Protein AF-A0A920PK71-F1 (afdb_monomer_lite)

Radius of gyration: 13.9 Å; chains: 1; bounding box: 30×27×32 Å

Sequence (53 aa):
MRAFYYGWYADIVTELPPIVDGTISAPEGPGLGMELLPDFKSRESTISRTTRN

Secondary structure (DSSP, 8-state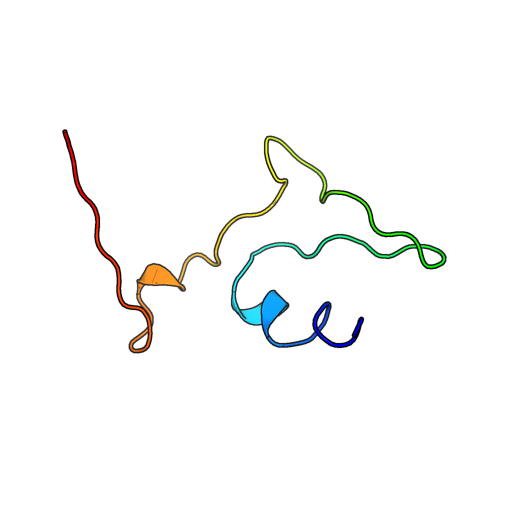):
--TTTTTGGGGTBS-PPPEETTEE-PPSSSTTS--B-TTGGGSTT--------

Structure (mmCIF, N/CA/C/O backbone):
data_AF-A0A920PK71-F1
#
_entry.id   AF-A0A920PK71-F1
#
loop_
_atom_site.group_PDB
_atom_site.id
_atom_site.type_symbol
_atom_site.label_atom_id
_atom_site.label_alt_id
_atom_site.label_comp_id
_atom_site.label_asym_id
_atom_site.label_entity_id
_atom_site.label_seq_id
_atom_site.pdbx_PDB_ins_code
_atom_site.Cartn_x
_atom_site.Cartn_y
_atom_site.Cartn_z
_atom_site.occupancy
_atom_site.B_iso_or_equiv
_atom_site.auth_seq_id
_atom_site.auth_comp_id
_atom_site.auth_asym_id
_atom_site.auth_atom_id
_atom_site.pdbx_PDB_model_num
ATOM 1 N N . MET A 1 1 ? 17.171 0.958 0.652 1.00 57.75 1 MET A N 1
ATOM 2 C CA . MET A 1 1 ? 16.952 -0.452 0.254 1.00 57.75 1 MET A CA 1
ATOM 3 C C . MET A 1 1 ? 15.697 -0.516 -0.615 1.00 57.75 1 MET A C 1
ATOM 5 O O . MET A 1 1 ? 14.720 0.114 -0.245 1.00 57.75 1 MET A O 1
ATOM 9 N N . ARG A 1 2 ? 15.729 -1.202 -1.767 1.00 62.94 2 ARG A N 1
ATOM 10 C CA . ARG A 1 2 ? 14.591 -1.381 -2.708 1.00 62.94 2 ARG A CA 1
ATOM 11 C C . ARG A 1 2 ? 13.720 -2.611 -2.374 1.00 62.94 2 ARG A C 1
ATOM 13 O O . ARG A 1 2 ? 12.717 -2.855 -3.028 1.00 62.94 2 ARG A O 1
ATOM 20 N N . ALA A 1 3 ? 14.123 -3.386 -1.364 1.00 58.62 3 ALA A N 1
ATOM 21 C CA . ALA A 1 3 ? 13.561 -4.697 -1.027 1.00 58.62 3 ALA A CA 1
ATOM 22 C C . ALA A 1 3 ? 12.129 -4.659 -0.462 1.00 58.62 3 ALA A C 1
ATOM 24 O O . ALA A 1 3 ? 11.505 -5.702 -0.322 1.00 58.62 3 ALA A O 1
ATOM 25 N N . PHE A 1 4 ? 11.603 -3.478 -0.135 1.00 62.34 4 PHE A N 1
ATOM 26 C CA . PHE A 1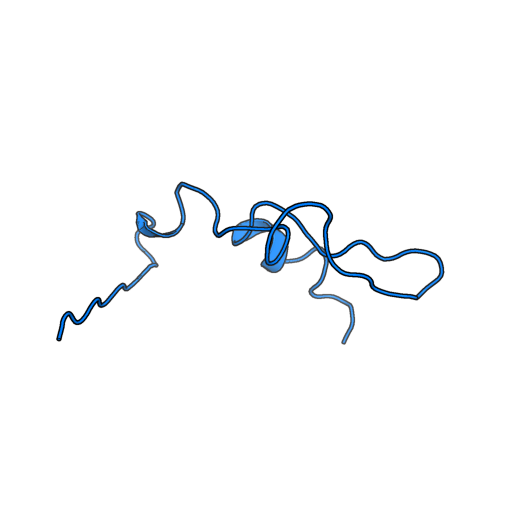 4 ? 10.277 -3.343 0.469 1.00 62.34 4 PHE A CA 1
ATOM 27 C C . PHE A 1 4 ? 9.145 -3.209 -0.552 1.00 62.34 4 PHE A C 1
ATOM 29 O O . PHE A 1 4 ? 7.990 -3.336 -0.163 1.00 62.34 4 PHE A O 1
ATOM 36 N N . TYR A 1 5 ? 9.451 -2.992 -1.838 1.00 68.62 5 TYR A N 1
ATOM 37 C CA . TYR A 1 5 ? 8.415 -2.785 -2.853 1.00 68.62 5 TYR A CA 1
ATOM 38 C C . TYR A 1 5 ? 7.532 -4.010 -3.078 1.00 68.62 5 TYR A C 1
ATOM 40 O O . TYR A 1 5 ? 6.355 -3.839 -3.342 1.00 68.62 5 TYR A O 1
ATOM 48 N N . TYR A 1 6 ? 8.062 -5.218 -2.887 1.00 73.38 6 TYR A N 1
ATOM 49 C CA . TYR A 1 6 ? 7.294 -6.466 -2.991 1.00 73.38 6 TYR A CA 1
ATOM 50 C C . TYR A 1 6 ? 7.235 -7.235 -1.664 1.00 73.38 6 TYR A C 1
ATOM 52 O O . TYR A 1 6 ? 6.986 -8.435 -1.650 1.00 73.38 6 TYR A O 1
ATOM 60 N N . GLY A 1 7 ? 7.542 -6.557 -0.554 1.00 83.75 7 GLY A N 1
ATOM 61 C CA . GLY A 1 7 ? 7.433 -7.119 0.790 1.00 83.75 7 GLY A CA 1
ATOM 62 C C . GLY A 1 7 ? 6.126 -6.695 1.452 1.00 83.75 7 GLY A C 1
ATOM 63 O O . GLY A 1 7 ? 5.092 -6.594 0.801 1.00 83.75 7 GLY A O 1
ATOM 64 N N . TRP A 1 8 ? 6.219 -6.341 2.735 1.00 89.44 8 TRP A N 1
ATOM 65 C CA . TRP A 1 8 ? 5.097 -5.906 3.577 1.00 89.44 8 TRP A CA 1
ATOM 66 C C . TRP A 1 8 ? 4.192 -4.830 2.961 1.00 89.44 8 TRP A C 1
ATOM 68 O O . TRP A 1 8 ? 3.059 -4.674 3.397 1.00 89.44 8 TRP A O 1
ATOM 78 N N . TYR A 1 9 ? 4.668 -4.054 1.982 1.00 91.25 9 TYR A N 1
ATOM 79 C CA . TYR A 1 9 ? 3.873 -2.992 1.376 1.00 91.25 9 TYR A CA 1
ATOM 80 C C . TYR A 1 9 ? 2.622 -3.536 0.666 1.00 91.25 9 TYR A C 1
ATOM 82 O O . TYR A 1 9 ? 1.541 -2.969 0.822 1.00 91.25 9 TYR A O 1
ATOM 90 N N . ALA A 1 10 ? 2.740 -4.682 -0.013 1.00 91.25 10 ALA A N 1
ATOM 91 C CA . ALA A 1 10 ? 1.611 -5.348 -0.667 1.00 91.25 10 ALA A CA 1
ATOM 92 C C . ALA A 1 10 ? 0.546 -5.827 0.335 1.00 91.25 10 ALA A C 1
ATOM 94 O O . ALA A 1 10 ? -0.622 -5.950 -0.012 1.00 91.25 10 ALA A O 1
ATOM 95 N N . ASP A 1 11 ? 0.930 -6.040 1.597 1.00 92.88 11 ASP A N 1
ATOM 96 C CA . ASP A 1 11 ? 0.010 -6.462 2.653 1.00 92.88 11 ASP A CA 1
ATOM 97 C C . ASP A 1 11 ? -0.798 -5.291 3.231 1.00 92.88 11 ASP A C 1
ATOM 99 O O . ASP A 1 11 ? -1.622 -5.499 4.125 1.00 92.88 11 ASP A O 1
ATOM 103 N N . ILE A 1 12 ? -0.557 -4.054 2.783 1.00 94.31 12 ILE A N 1
ATOM 104 C CA . ILE A 1 12 ? -1.159 -2.839 3.352 1.00 94.31 12 ILE A CA 1
ATOM 105 C C . ILE A 1 12 ? -2.006 -2.076 2.336 1.00 94.31 12 ILE A C 1
ATOM 107 O O . ILE A 1 12 ? -3.046 -1.541 2.725 1.00 94.31 12 ILE A O 1
ATOM 111 N N . VAL A 1 13 ? -1.586 -2.005 1.071 1.00 94.94 13 VAL A N 1
ATOM 112 C CA . VAL A 1 13 ? -2.257 -1.204 0.032 1.00 94.94 13 VAL A CA 1
ATOM 113 C C . VAL A 1 13 ? -2.797 -2.052 -1.109 1.00 94.94 13 VAL A C 1
ATOM 115 O O . VAL A 1 13 ? -2.346 -3.172 -1.320 1.00 94.94 13 VAL A O 1
ATOM 118 N N . THR A 1 14 ? -3.761 -1.506 -1.846 1.00 95.44 14 THR A N 1
ATOM 119 C CA . THR A 1 14 ? -4.352 -2.174 -3.013 1.00 95.44 14 THR A CA 1
ATOM 120 C C . THR A 1 14 ? -3.354 -2.295 -4.166 1.00 95.44 14 THR A C 1
ATOM 122 O O . THR A 1 14 ? -3.249 -3.356 -4.775 1.00 95.44 14 THR A O 1
ATOM 125 N N . GLU A 1 15 ? -2.566 -1.242 -4.411 1.00 93.31 15 GLU A N 1
ATOM 126 C CA . GLU A 1 15 ? -1.679 -1.134 -5.569 1.00 93.31 15 GLU A CA 1
ATOM 127 C C . GLU A 1 15 ? -0.272 -0.690 -5.170 1.00 93.31 15 GLU A C 1
ATOM 129 O O . GLU A 1 15 ? -0.082 0.216 -4.355 1.00 93.31 15 GLU A O 1
ATOM 134 N N . LEU A 1 16 ? 0.729 -1.303 -5.802 1.00 92.56 16 LEU A N 1
ATOM 135 C CA . LEU A 1 16 ? 2.129 -0.925 -5.654 1.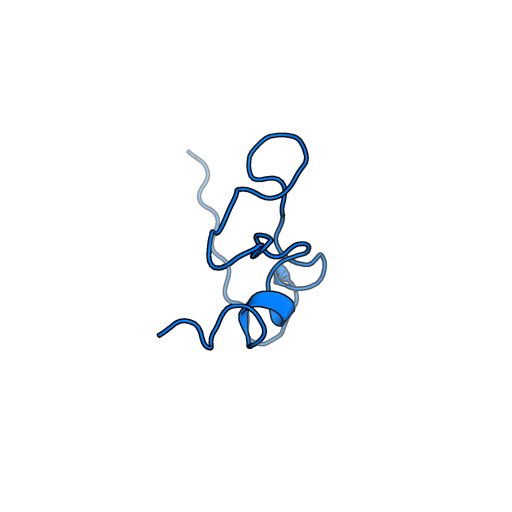00 92.56 16 LEU A CA 1
ATOM 136 C C . LEU A 1 16 ? 2.556 0.025 -6.782 1.00 92.56 16 LEU A C 1
ATOM 138 O O . LEU A 1 16 ? 2.179 -0.191 -7.935 1.00 92.56 16 LEU A O 1
ATOM 142 N N . PRO A 1 17 ? 3.408 1.026 -6.495 1.00 92.12 17 PRO A N 1
ATOM 143 C CA . PRO A 1 17 ? 4.071 1.808 -7.530 1.00 92.12 17 PRO A CA 1
ATOM 144 C C . PRO A 1 17 ? 4.834 0.895 -8.502 1.00 92.12 17 PRO A C 1
ATOM 146 O O . PRO A 1 17 ? 5.678 0.108 -8.053 1.00 92.12 17 PRO A O 1
ATOM 149 N N . PRO A 1 18 ? 4.576 0.981 -9.817 1.00 91.56 18 PRO A N 1
ATOM 150 C CA . PRO A 1 18 ? 5.272 0.149 -10.781 1.00 91.56 18 PRO A CA 1
ATOM 151 C C . PRO A 1 18 ? 6.744 0.555 -10.867 1.00 91.56 18 PRO A C 1
ATOM 153 O O . PRO A 1 18 ? 7.109 1.729 -10.748 1.00 91.56 18 PRO A O 1
ATOM 156 N N . ILE A 1 19 ? 7.596 -0.445 -11.088 1.00 91.19 19 ILE A N 1
ATOM 157 C CA . ILE A 1 19 ? 9.025 -0.257 -11.327 1.00 91.19 19 ILE A CA 1
ATOM 158 C C . ILE A 1 19 ? 9.336 -0.825 -12.702 1.00 91.19 19 ILE A C 1
ATOM 160 O O . ILE A 1 19 ? 9.266 -2.036 -12.904 1.00 91.19 19 ILE A O 1
ATOM 164 N N . VAL A 1 20 ? 9.697 0.054 -13.629 1.00 91.75 20 VAL A N 1
ATOM 165 C CA . VAL A 1 20 ? 10.020 -0.284 -15.017 1.00 91.75 20 VAL A CA 1
ATOM 166 C C . VAL A 1 20 ? 11.403 0.276 -15.320 1.00 91.75 20 VAL A C 1
ATOM 168 O O . VAL A 1 20 ? 11.679 1.437 -15.027 1.00 91.75 20 VAL A O 1
ATOM 171 N N . ASP A 1 21 ? 12.302 -0.574 -15.817 1.00 92.88 21 ASP A N 1
ATOM 172 C CA . ASP A 1 21 ? 13.681 -0.212 -16.184 1.00 92.88 21 ASP A CA 1
ATOM 173 C C . ASP A 1 21 ? 14.473 0.519 -15.083 1.00 92.88 21 ASP A C 1
ATOM 175 O O . ASP A 1 21 ? 15.300 1.394 -15.329 1.00 92.88 21 ASP A O 1
ATOM 179 N N . GLY A 1 22 ? 14.227 0.143 -13.824 1.00 90.38 22 GLY A N 1
ATOM 180 C CA . GLY A 1 22 ? 14.891 0.736 -12.659 1.00 90.38 22 GLY A CA 1
ATOM 181 C C . GLY A 1 22 ? 14.311 2.082 -12.209 1.00 90.38 22 GLY A C 1
ATOM 182 O O . GLY A 1 22 ? 14.806 2.650 -11.229 1.00 90.38 22 GLY A O 1
ATOM 183 N N . THR A 1 23 ? 13.245 2.553 -12.857 1.00 91.50 23 THR A N 1
ATOM 184 C CA . THR A 1 23 ? 12.525 3.786 -12.530 1.00 91.50 23 THR A CA 1
ATOM 185 C C . THR A 1 23 ? 11.170 3.472 -11.905 1.00 91.50 23 THR A C 1
ATOM 187 O O . THR A 1 23 ? 10.478 2.549 -12.320 1.00 91.50 23 THR A O 1
ATOM 190 N N . ILE A 1 24 ? 10.797 4.247 -10.887 1.00 91.88 24 ILE A N 1
ATOM 191 C CA . ILE A 1 24 ? 9.505 4.160 -10.200 1.00 91.88 24 ILE A CA 1
ATOM 192 C C . 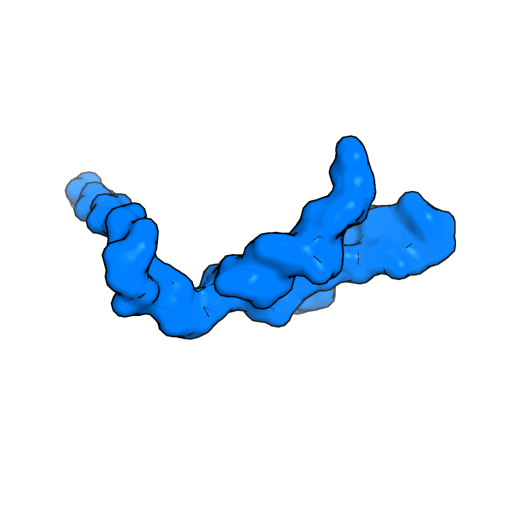ILE A 1 24 ? 8.581 5.280 -10.687 1.00 91.88 24 ILE A C 1
ATOM 194 O O . ILE A 1 24 ? 9.040 6.411 -10.867 1.00 91.88 24 ILE A O 1
ATOM 198 N N . SER A 1 25 ? 7.294 4.990 -10.866 1.00 92.44 25 SER A N 1
ATOM 199 C CA . SER A 1 25 ? 6.264 5.992 -11.174 1.00 92.44 25 SER A CA 1
ATOM 200 C C . SER A 1 25 ? 5.073 5.887 -10.221 1.00 92.44 25 SER A C 1
ATOM 202 O O . SER A 1 25 ? 4.985 4.956 -9.420 1.00 92.44 25 SER A O 1
ATOM 204 N N . ALA A 1 26 ? 4.172 6.871 -10.263 1.00 92.44 26 ALA A N 1
ATOM 205 C CA . ALA A 1 26 ? 2.916 6.789 -9.525 1.00 92.44 26 ALA A CA 1
ATOM 206 C C . ALA A 1 26 ? 2.036 5.652 -10.089 1.00 92.44 26 ALA A C 1
ATOM 208 O O . ALA A 1 26 ? 2.101 5.403 -11.298 1.00 92.44 26 ALA A O 1
ATOM 209 N N . PRO A 1 27 ? 1.237 4.969 -9.248 1.00 92.81 27 PRO A N 1
ATOM 210 C CA . PRO A 1 27 ? 0.172 4.096 -9.727 1.00 92.81 27 PRO A CA 1
ATOM 211 C C . PRO A 1 27 ? -0.856 4.865 -10.567 1.00 92.81 27 PRO A C 1
ATOM 213 O O . PRO A 1 27 ? -1.044 6.071 -10.394 1.00 92.81 27 PRO A O 1
ATOM 216 N N . GLU A 1 28 ? -1.532 4.153 -11.463 1.00 93.31 28 GLU A N 1
ATOM 217 C CA . GLU A 1 28 ? -2.592 4.716 -12.299 1.00 93.31 28 GLU A CA 1
ATOM 218 C C . GLU A 1 28 ? -3.857 5.040 -11.488 1.00 93.31 28 GLU A C 1
ATOM 220 O O . GLU A 1 28 ? -4.156 4.410 -10.475 1.00 93.31 28 GLU A O 1
ATOM 225 N N . GLY A 1 29 ? -4.647 5.995 -11.983 1.00 92.44 29 GLY A N 1
ATOM 226 C CA . GLY A 1 29 ? -5.941 6.369 -11.410 1.00 92.44 29 GLY A CA 1
ATOM 227 C C . GLY A 1 29 ? -5.943 7.699 -10.643 1.00 92.44 29 GLY A C 1
ATOM 228 O O . GLY A 1 29 ? -4.919 8.370 -10.518 1.00 92.44 29 GLY A O 1
ATOM 229 N N . PRO A 1 30 ? -7.119 8.149 -10.171 1.00 95.50 30 PRO A N 1
ATOM 230 C CA . PRO A 1 30 ? -7.251 9.436 -9.496 1.00 95.50 30 PRO A CA 1
ATOM 231 C C . PRO A 1 30 ? -6.479 9.501 -8.173 1.00 95.50 30 PRO A C 1
ATOM 233 O O . PRO A 1 30 ? -6.366 8.521 -7.436 1.00 95.50 30 PRO A O 1
ATOM 236 N N . GLY A 1 31 ? -6.015 10.698 -7.815 1.00 94.38 31 GLY A N 1
ATOM 237 C CA . GLY A 1 31 ? -5.322 10.917 -6.547 1.00 94.38 31 GLY A CA 1
ATOM 238 C C . GLY A 1 31 ? -3.987 10.173 -6.490 1.00 94.38 31 GLY A C 1
ATOM 239 O O . GLY A 1 31 ? -3.111 10.428 -7.308 1.00 94.38 31 GLY A O 1
ATOM 240 N N . LEU A 1 32 ? -3.822 9.298 -5.493 1.00 94.25 32 LEU A N 1
ATOM 241 C CA . LEU A 1 32 ? -2.599 8.505 -5.311 1.00 94.25 32 LEU A CA 1
ATOM 242 C C . LEU A 1 32 ? -2.576 7.210 -6.141 1.00 94.25 32 LEU A C 1
ATOM 244 O O . LEU A 1 32 ? -1.549 6.536 -6.143 1.00 94.25 32 LEU A O 1
ATOM 248 N N . GLY A 1 33 ? -3.691 6.838 -6.782 1.00 95.12 33 GLY A N 1
ATOM 249 C CA . GLY A 1 33 ? -3.808 5.577 -7.525 1.00 95.12 33 GLY A CA 1
ATOM 250 C C . GLY A 1 33 ? -3.741 4.314 -6.652 1.00 95.12 33 GLY A C 1
ATOM 251 O O . GLY A 1 33 ? -3.494 3.224 -7.153 1.00 95.12 33 GLY A O 1
ATOM 252 N N . MET A 1 34 ? -3.924 4.448 -5.335 1.00 95.25 34 MET A N 1
ATOM 253 C CA . MET A 1 34 ? -3.951 3.337 -4.381 1.00 95.25 34 MET A CA 1
ATOM 254 C C . MET A 1 34 ? -4.747 3.711 -3.130 1.00 95.25 34 MET A C 1
ATOM 256 O O . MET A 1 34 ? -4.854 4.890 -2.776 1.00 95.25 34 MET A O 1
ATOM 260 N N . GLU A 1 35 ? -5.2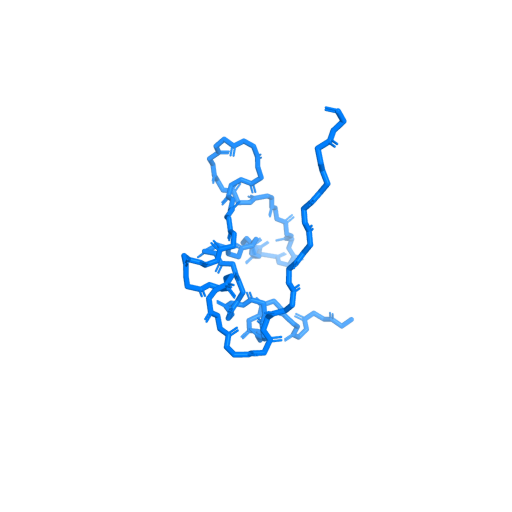19 2.698 -2.412 1.00 96.38 35 GLU A N 1
ATOM 261 C CA . GLU A 1 35 ? -5.848 2.840 -1.099 1.00 96.38 35 GLU A CA 1
ATOM 262 C C . GLU A 1 35 ? -5.271 1.825 -0.103 1.00 96.38 35 GLU A C 1
ATOM 264 O O . GLU A 1 35 ? -4.525 0.923 -0.480 1.00 96.38 35 GLU A O 1
ATOM 269 N N . LEU A 1 36 ? -5.605 1.960 1.186 1.00 97.00 36 LEU A N 1
ATOM 270 C CA . LEU A 1 36 ? -5.391 0.863 2.136 1.00 97.00 36 LEU A CA 1
ATOM 271 C C . LEU A 1 36 ? -6.266 -0.326 1.731 1.00 97.00 36 LEU A C 1
ATOM 273 O O . LEU A 1 36 ? -7.396 -0.127 1.284 1.00 97.00 36 LEU A O 1
ATOM 277 N N . LEU A 1 37 ? -5.786 -1.548 1.959 1.00 97.06 37 LEU A N 1
ATOM 278 C CA . LEU A 1 37 ? -6.604 -2.738 1.749 1.00 97.06 37 LEU A CA 1
ATOM 279 C C . LEU A 1 37 ? -7.919 -2.640 2.545 1.00 97.06 37 LEU A C 1
ATOM 281 O O . LEU A 1 37 ? -7.913 -2.127 3.674 1.00 97.06 37 LEU A O 1
ATOM 285 N N . PRO A 1 38 ? -9.044 -3.146 2.001 1.00 97.69 38 PRO A N 1
ATOM 286 C CA . PRO A 1 38 ? -10.363 -2.962 2.610 1.00 97.69 38 PRO A CA 1
ATOM 287 C C . PRO A 1 38 ? -10.458 -3.466 4.054 1.00 97.69 38 PRO A C 1
ATOM 289 O O . PRO A 1 38 ? -11.169 -2.890 4.876 1.00 97.69 38 PRO A O 1
ATOM 292 N N . ASP A 1 39 ? -9.716 -4.525 4.375 1.00 96.75 39 ASP A N 1
ATOM 293 C CA . ASP A 1 39 ? -9.699 -5.168 5.686 1.00 96.75 39 ASP A CA 1
ATOM 294 C C . ASP A 1 39 ? -8.732 -4.502 6.679 1.00 96.75 39 ASP A C 1
ATOM 296 O O . ASP A 1 39 ? -8.811 -4.759 7.883 1.00 96.75 39 ASP A O 1
ATOM 300 N N . PHE A 1 40 ? -7.827 -3.635 6.211 1.00 97.50 40 PHE A N 1
ATOM 301 C CA . PHE A 1 40 ? -6.675 -3.167 6.983 1.00 97.50 40 PHE A CA 1
ATOM 302 C C . PHE A 1 40 ? -7.079 -2.513 8.307 1.00 97.50 40 PHE A C 1
ATOM 304 O O . PHE A 1 40 ? -6.477 -2.767 9.350 1.00 97.50 40 PHE A O 1
ATOM 311 N N . LYS A 1 41 ? -8.144 -1.704 8.290 1.00 95.88 41 LYS A N 1
ATOM 312 C CA . LYS A 1 41 ? -8.643 -1.002 9.484 1.00 95.88 41 LYS A CA 1
ATOM 313 C C . LYS A 1 41 ? -9.303 -1.925 10.512 1.00 95.88 41 LYS A C 1
ATOM 315 O O . LYS A 1 41 ? -9.433 -1.518 11.660 1.00 95.88 41 LYS A O 1
ATOM 320 N N . SER A 1 42 ? -9.722 -3.124 10.109 1.00 96.31 42 SER A N 1
ATOM 321 C CA . SER A 1 42 ? -10.383 -4.114 10.971 1.00 96.31 42 SER A CA 1
ATOM 322 C C . SER A 1 42 ? -9.452 -5.204 11.510 1.00 96.31 42 SER A C 1
ATOM 324 O O . SER A 1 42 ? -9.907 -6.060 12.263 1.00 96.31 42 SER A O 1
ATOM 326 N N . ARG A 1 43 ? -8.165 -5.200 11.142 1.00 97.31 43 ARG A N 1
ATOM 327 C CA . ARG A 1 43 ? -7.196 -6.191 11.635 1.00 97.31 43 ARG A CA 1
ATOM 328 C C . ARG A 1 43 ? -6.938 -6.007 13.127 1.00 97.31 43 ARG A C 1
ATOM 330 O O . ARG A 1 43 ? -6.870 -4.879 13.607 1.00 97.31 43 ARG A O 1
ATOM 337 N N . GLU A 1 44 ? -6.697 -7.110 13.836 1.00 97.69 44 GLU A N 1
ATOM 338 C CA . GLU A 1 44 ? -6.418 -7.094 15.282 1.00 97.69 44 GLU A CA 1
ATOM 339 C C . GLU A 1 44 ? -5.200 -6.232 15.651 1.00 97.69 44 GLU A C 1
ATOM 341 O O . GLU A 1 44 ? -5.158 -5.628 16.720 1.00 97.69 44 GLU A O 1
ATOM 346 N N . SER A 1 45 ? -4.217 -6.140 14.754 1.00 96.38 45 SER A N 1
ATOM 347 C CA . SER A 1 45 ? -3.006 -5.339 14.944 1.00 96.38 45 SER A CA 1
A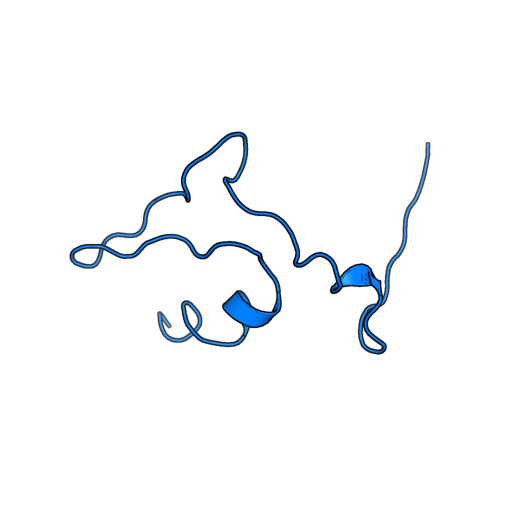TOM 348 C C . SER A 1 45 ? -3.187 -3.847 14.641 1.00 96.38 45 SER A C 1
ATOM 350 O O . SER A 1 45 ? -2.270 -3.061 14.896 1.00 96.38 45 SER A O 1
ATOM 352 N N . THR A 1 46 ? -4.334 -3.431 14.099 1.00 97.31 46 THR A N 1
ATOM 353 C CA . THR A 1 46 ? -4.546 -2.052 13.655 1.00 97.31 46 THR A CA 1
ATOM 354 C C . THR A 1 46 ? -5.179 -1.206 14.752 1.00 97.31 46 THR A C 1
ATOM 356 O O . THR A 1 46 ? -6.317 -1.415 15.161 1.00 97.31 46 THR A O 1
ATOM 359 N N . ILE A 1 47 ? -4.461 -0.164 15.174 1.00 97.25 47 ILE A N 1
ATOM 360 C CA . ILE A 1 47 ? -4.969 0.857 16.096 1.00 97.25 47 ILE A CA 1
ATOM 361 C C . ILE A 1 47 ? -5.340 2.104 15.287 1.00 97.25 47 ILE A C 1
ATOM 363 O O . ILE A 1 47 ? -4.494 2.684 14.608 1.00 97.25 47 ILE A O 1
ATOM 367 N N . SER A 1 48 ? -6.598 2.543 15.376 1.00 95.06 48 SER A N 1
ATOM 368 C CA . SER A 1 48 ? -7.115 3.707 14.646 1.00 95.06 48 SER A CA 1
ATOM 369 C C . SER A 1 48 ? -7.640 4.780 15.598 1.00 95.06 48 SER A C 1
ATOM 371 O O . SER A 1 48 ? -8.278 4.479 16.606 1.00 95.06 48 SER A O 1
ATOM 373 N N . ARG A 1 49 ? -7.396 6.052 15.264 1.00 96.19 49 ARG A N 1
ATOM 374 C CA . ARG A 1 49 ? -7.936 7.213 15.980 1.00 96.19 49 ARG A CA 1
ATOM 375 C C . ARG A 1 49 ? -8.412 8.255 14.979 1.00 96.19 49 ARG A C 1
ATOM 377 O O . ARG A 1 49 ? -7.656 8.665 14.104 1.00 96.19 49 ARG A O 1
ATOM 384 N N . THR A 1 50 ? -9.642 8.723 15.148 1.00 95.00 50 THR A N 1
ATOM 385 C CA . THR A 1 50 ? -10.230 9.789 14.331 1.00 95.00 50 THR A CA 1
ATOM 386 C C . THR A 1 50 ? -10.641 10.948 15.221 1.00 95.00 50 THR A C 1
ATOM 388 O O . THR A 1 50 ? -11.357 10.738 16.199 1.00 95.00 50 THR A O 1
ATOM 391 N N . THR A 1 51 ? -10.243 12.160 14.855 1.00 95.75 51 THR A N 1
ATOM 392 C CA . THR A 1 51 ? -10.694 13.393 15.505 1.00 95.75 51 THR A CA 1
ATOM 393 C C . THR A 1 51 ? -11.544 14.167 14.510 1.00 95.75 51 THR A C 1
ATOM 395 O O . THR A 1 51 ? -11.190 14.252 13.335 1.00 95.75 51 THR A O 1
ATOM 398 N N . ARG A 1 52 ? -12.673 14.705 14.965 1.00 90.94 52 ARG A N 1
ATOM 399 C CA . ARG A 1 52 ? -13.473 15.664 14.200 1.00 90.94 52 ARG A CA 1
ATOM 400 C C . ARG A 1 52 ? -13.351 17.019 14.891 1.00 90.94 52 ARG A C 1
ATOM 402 O O . ARG A 1 52 ? -13.358 17.053 16.121 1.00 90.94 52 ARG A O 1
ATOM 409 N N . ASN A 1 53 ? -13.180 18.071 14.095 1.00 74.19 53 ASN A N 1
ATOM 410 C CA . ASN A 1 53 ? -13.246 19.455 14.564 1.00 74.19 53 ASN A CA 1
ATOM 411 C C . ASN A 1 53 ? -14.700 19.893 14.723 1.00 74.19 53 ASN A C 1
ATOM 413 O O . ASN A 1 53 ? -15.545 19.365 13.961 1.00 74.19 53 ASN A O 1
#

pLDDT: mean 90.22, std 10.26, range [57.75, 97.69]

Foldseek 3Di:
DCVCQPPCVVVFKPDGFDADPNDTDAADDPDRVMDTDPCNCVDPPHDDDDDDD